Protein AF-A0A845RC27-F1 (afdb_monomer_lite)

Structure (mmCIF, N/CA/C/O backbone):
data_AF-A0A845RC27-F1
#
_entry.id   AF-A0A845RC27-F1
#
loop_
_atom_site.group_PDB
_atom_site.id
_atom_site.type_symbol
_atom_site.label_atom_id
_atom_site.label_alt_id
_atom_site.label_comp_id
_atom_site.label_asym_id
_atom_site.label_entity_id
_atom_site.label_seq_id
_atom_site.pdbx_PDB_ins_code
_atom_site.Cartn_x
_atom_site.Cartn_y
_atom_site.Cartn_z
_atom_site.occupancy
_atom_site.B_iso_or_equiv
_atom_site.auth_seq_id
_atom_site.auth_comp_id
_atom_site.auth_asym_id
_atom_site.auth_atom_id
_atom_site.pdbx_PDB_model_num
ATOM 1 N N . MET A 1 1 ? -20.061 -6.157 20.834 1.00 41.12 1 MET A N 1
ATOM 2 C CA . MET A 1 1 ? -18.779 -6.843 20.549 1.00 41.12 1 MET A CA 1
ATOM 3 C C . MET A 1 1 ? -17.785 -5.811 20.031 1.00 41.12 1 MET A C 1
ATOM 5 O O . MET A 1 1 ? -17.955 -5.334 18.918 1.00 41.12 1 MET A O 1
ATOM 9 N N . GLY A 1 2 ? -16.817 -5.384 20.847 1.00 48.09 2 GLY A N 1
ATOM 10 C CA . GLY A 1 2 ? -15.832 -4.382 20.424 1.00 48.09 2 GLY A CA 1
ATOM 11 C C . GLY A 1 2 ? -14.920 -4.957 19.341 1.00 48.09 2 GLY A C 1
ATOM 12 O O . GLY A 1 2 ? -14.221 -5.939 19.593 1.00 48.09 2 GLY A O 1
ATOM 13 N N . LYS A 1 3 ? -14.935 -4.381 18.132 1.00 56.56 3 LYS A N 1
ATOM 14 C CA . LYS A 1 3 ? -13.935 -4.695 17.103 1.00 56.56 3 LYS A CA 1
ATOM 15 C C . LYS A 1 3 ? -12.563 -4.406 17.718 1.00 56.56 3 LYS A C 1
ATOM 17 O O . LYS A 1 3 ? -12.274 -3.257 18.039 1.00 56.56 3 LYS A O 1
ATOM 22 N N . ARG A 1 4 ? -11.728 -5.431 17.930 1.00 58.38 4 ARG A N 1
ATOM 23 C CA . ARG A 1 4 ? -10.327 -5.213 18.320 1.00 58.38 4 ARG A CA 1
ATOM 24 C C . ARG A 1 4 ? -9.692 -4.360 17.223 1.00 58.38 4 ARG A C 1
ATOM 26 O O . ARG A 1 4 ? -9.553 -4.847 16.100 1.00 58.38 4 ARG A O 1
ATOM 33 N N . LEU A 1 5 ? -9.350 -3.105 17.530 1.00 62.38 5 LEU A N 1
ATOM 34 C CA . LEU A 1 5 ? -8.619 -2.262 16.590 1.00 62.38 5 LEU A CA 1
ATOM 35 C C . LEU A 1 5 ? -7.331 -2.993 16.219 1.00 62.38 5 LEU A C 1
ATOM 37 O O . LEU A 1 5 ? -6.564 -3.438 17.077 1.00 62.38 5 LEU A O 1
ATOM 41 N N . ARG A 1 6 ? -7.113 -3.162 14.919 1.00 63.88 6 ARG A N 1
ATOM 42 C CA . ARG A 1 6 ? -5.871 -3.743 14.417 1.00 63.88 6 ARG A CA 1
ATOM 43 C C . ARG A 1 6 ? -4.720 -2.822 14.813 1.00 63.88 6 ARG A C 1
ATOM 45 O O . ARG A 1 6 ? -4.838 -1.611 14.736 1.00 63.88 6 ARG A O 1
ATOM 52 N N . LYS A 1 7 ? -3.583 -3.382 15.220 1.00 73.19 7 LYS A N 1
ATOM 53 C CA . LYS A 1 7 ? -2.392 -2.575 15.544 1.00 73.19 7 LYS A CA 1
ATOM 54 C C . LYS A 1 7 ? -1.677 -2.043 14.291 1.00 73.19 7 LYS A C 1
ATOM 56 O O . LYS A 1 7 ? -0.898 -1.104 14.380 1.00 73.19 7 LYS A O 1
ATOM 61 N N . TYR A 1 8 ? -1.924 -2.663 13.138 1.00 81.06 8 TYR A N 1
ATOM 62 C CA . TYR A 1 8 ? -1.277 -2.360 11.862 1.00 81.06 8 TYR A CA 1
ATOM 63 C C . TYR A 1 8 ? -2.305 -2.281 10.740 1.00 81.06 8 TYR A C 1
ATOM 65 O O . TYR A 1 8 ? -3.362 -2.917 10.817 1.00 81.06 8 TYR A O 1
ATOM 73 N N . ASN A 1 9 ? -1.951 -1.576 9.668 1.00 85.00 9 ASN A N 1
ATOM 74 C CA . ASN A 1 9 ? -2.773 -1.549 8.466 1.00 85.00 9 ASN A CA 1
ATOM 75 C C . ASN A 1 9 ? -2.774 -2.932 7.804 1.00 85.00 9 ASN A C 1
ATOM 77 O O . ASN A 1 9 ? -1.733 -3.586 7.669 1.00 85.00 9 ASN A O 1
ATOM 81 N N . GLN A 1 10 ? -3.946 -3.379 7.365 1.00 89.38 10 GLN A N 1
ATOM 82 C CA . GLN A 1 10 ? -4.072 -4.584 6.557 1.00 89.38 10 GLN A CA 1
ATOM 83 C C . GLN A 1 10 ? -3.762 -4.232 5.104 1.00 89.38 10 GLN A C 1
ATOM 85 O O . GLN A 1 10 ? -4.433 -3.385 4.529 1.00 89.38 10 GLN A O 1
ATOM 90 N N . ILE A 1 11 ? -2.795 -4.908 4.489 1.00 91.19 11 ILE A N 1
ATOM 91 C CA . ILE A 1 11 ? -2.577 -4.792 3.043 1.00 91.19 11 ILE A CA 1
ATOM 92 C C . ILE A 1 11 ? -3.729 -5.492 2.315 1.00 91.19 11 ILE A C 1
ATOM 94 O O . ILE A 1 11 ? -4.003 -6.658 2.594 1.00 91.19 11 ILE A O 1
ATOM 98 N N . ILE A 1 12 ? -4.384 -4.777 1.403 1.00 92.75 12 ILE A N 1
ATOM 99 C CA . ILE A 1 12 ? -5.463 -5.293 0.552 1.00 92.75 12 ILE A CA 1
ATOM 100 C C . ILE A 1 12 ? -4.884 -5.747 -0.787 1.00 92.75 12 ILE A C 1
ATOM 102 O O . ILE A 1 12 ? -5.115 -6.876 -1.205 1.00 92.75 12 ILE A O 1
ATOM 106 N N . SER A 1 13 ? -4.102 -4.884 -1.438 1.00 91.81 13 SER A N 1
ATOM 107 C CA . SER A 1 13 ? -3.437 -5.204 -2.700 1.00 91.81 13 SER A CA 1
ATOM 108 C C . SER A 1 13 ? -2.076 -4.523 -2.804 1.00 91.81 13 SER A C 1
ATOM 110 O O . SER A 1 13 ? -1.762 -3.577 -2.073 1.00 91.81 13 SER A O 1
ATOM 112 N N . CYS A 1 14 ? -1.243 -5.056 -3.693 1.00 92.31 14 CYS A N 1
ATOM 113 C CA . CYS A 1 14 ? 0.099 -4.570 -3.967 1.00 92.31 14 CYS A CA 1
ATOM 114 C C . CYS A 1 14 ? 0.388 -4.787 -5.449 1.00 92.31 14 CYS A C 1
ATOM 116 O O . CYS A 1 14 ? 0.733 -5.895 -5.861 1.00 92.31 14 CYS A O 1
ATOM 118 N N . ASP A 1 15 ? 0.257 -3.716 -6.219 1.00 93.31 15 ASP A N 1
ATOM 119 C CA . ASP A 1 15 ? 0.361 -3.729 -7.670 1.00 93.31 15 ASP A CA 1
ATOM 120 C C . ASP A 1 15 ? 1.595 -2.946 -8.110 1.00 93.31 15 ASP A C 1
ATOM 122 O O . ASP A 1 15 ? 1.917 -1.888 -7.559 1.00 93.31 15 ASP A O 1
ATOM 126 N N . ARG A 1 16 ? 2.313 -3.463 -9.109 1.00 90.88 16 ARG A N 1
ATOM 127 C CA . ARG A 1 16 ? 3.436 -2.743 -9.712 1.00 90.88 16 ARG A CA 1
ATOM 128 C C . ARG A 1 16 ? 2.903 -1.852 -10.827 1.00 90.88 16 ARG A C 1
ATOM 130 O O . ARG A 1 16 ? 2.229 -2.336 -11.731 1.00 90.88 16 ARG A O 1
ATOM 137 N N . THR A 1 17 ? 3.197 -0.559 -10.772 1.00 88.50 17 THR A N 1
ATOM 138 C CA . THR A 1 17 ? 2.827 0.377 -11.836 1.00 88.50 17 THR A CA 1
ATOM 139 C C . THR A 1 17 ? 3.764 0.225 -13.042 1.00 88.50 17 THR A C 1
ATOM 141 O O . THR A 1 17 ? 4.904 -0.223 -12.873 1.00 88.50 17 THR A O 1
ATOM 144 N N . PRO A 1 18 ? 3.342 0.648 -14.251 1.00 85.62 18 PRO A N 1
ATOM 145 C CA . PRO A 1 18 ? 4.199 0.645 -15.443 1.00 85.62 18 PRO A CA 1
ATOM 146 C C . PRO A 1 18 ? 5.502 1.439 -15.265 1.00 85.62 18 PRO A C 1
ATOM 148 O O . PRO A 1 18 ? 6.525 1.100 -15.844 1.00 85.62 18 PRO A O 1
ATOM 151 N N . HIS A 1 19 ? 5.489 2.449 -14.391 1.00 82.56 19 HIS A N 1
ATOM 152 C CA . HIS A 1 19 ? 6.655 3.263 -14.032 1.00 82.56 19 HIS A CA 1
ATOM 153 C C . HIS A 1 19 ? 7.553 2.610 -12.963 1.00 82.56 19 HIS A C 1
ATOM 155 O O . HIS A 1 19 ? 8.382 3.276 -12.349 1.00 82.56 19 HIS A O 1
ATOM 161 N N . GLY A 1 20 ? 7.361 1.321 -12.669 1.00 84.06 20 GLY A N 1
ATOM 162 C CA . GLY A 1 20 ? 8.177 0.573 -11.713 1.00 84.06 20 GLY A CA 1
ATOM 163 C C . GLY A 1 20 ? 7.912 0.894 -10.238 1.00 84.06 20 GLY A C 1
ATOM 164 O O . GLY A 1 20 ? 8.655 0.415 -9.384 1.00 84.06 20 GLY A O 1
ATOM 165 N N . CYS A 1 21 ? 6.864 1.658 -9.923 1.00 89.62 21 CYS A N 1
ATOM 166 C CA . CYS A 1 21 ? 6.485 2.001 -8.551 1.00 89.62 21 CYS A CA 1
ATOM 167 C C . CYS A 1 21 ? 5.562 0.928 -7.956 1.00 89.62 21 CYS A C 1
ATOM 169 O O . CYS A 1 21 ? 4.905 0.191 -8.688 1.00 89.62 21 CYS A O 1
ATOM 171 N N . TRP A 1 22 ? 5.450 0.867 -6.630 1.00 90.88 22 TRP A N 1
ATOM 172 C CA . TRP A 1 22 ? 4.497 -0.019 -5.954 1.00 90.88 22 TRP A CA 1
ATOM 173 C C . TRP A 1 22 ? 3.271 0.763 -5.501 1.00 90.88 22 TRP A C 1
ATOM 175 O O . TRP A 1 22 ? 3.372 1.630 -4.636 1.00 90.88 22 TRP A O 1
ATOM 185 N N . LYS A 1 23 ? 2.106 0.444 -6.062 1.00 92.12 23 LYS A N 1
ATOM 186 C CA . LYS A 1 23 ? 0.808 0.930 -5.596 1.00 92.12 23 LYS A CA 1
ATOM 187 C C . LYS A 1 23 ? 0.268 -0.051 -4.568 1.00 92.12 23 LYS A C 1
ATOM 189 O O . LYS A 1 23 ? 0.010 -1.208 -4.886 1.00 92.12 23 LYS A O 1
ATOM 194 N N . ILE A 1 24 ? 0.130 0.394 -3.326 1.00 93.06 24 ILE A N 1
ATOM 195 C CA . ILE A 1 24 ? -0.323 -0.461 -2.229 1.00 93.06 24 ILE A CA 1
ATOM 196 C C . ILE A 1 24 ? -1.616 0.104 -1.670 1.00 93.06 24 ILE A C 1
ATOM 198 O O . ILE A 1 24 ? -1.667 1.274 -1.294 1.00 93.06 24 ILE A O 1
ATOM 202 N N . TYR A 1 25 ? -2.634 -0.746 -1.604 1.00 91.50 25 TYR A N 1
ATOM 203 C CA . TYR A 1 25 ? -3.904 -0.451 -0.958 1.00 91.50 25 TYR A CA 1
ATOM 204 C C . TYR A 1 25 ? -3.905 -1.054 0.437 1.00 91.50 25 TYR A C 1
ATOM 206 O O . TYR A 1 25 ? -3.523 -2.213 0.626 1.00 91.50 25 TYR A O 1
ATOM 214 N N . VAL A 1 26 ? -4.354 -0.280 1.416 1.00 90.62 26 VAL A N 1
ATOM 215 C CA . VAL A 1 26 ? -4.395 -0.697 2.811 1.00 90.62 26 VAL A CA 1
ATOM 216 C C . VAL A 1 26 ? -5.736 -0.373 3.446 1.00 90.62 26 VAL A C 1
ATOM 218 O O . VAL A 1 26 ? -6.365 0.626 3.115 1.00 90.62 26 VAL A O 1
ATOM 221 N N . ARG A 1 27 ? -6.158 -1.211 4.390 1.00 88.31 27 ARG A N 1
ATO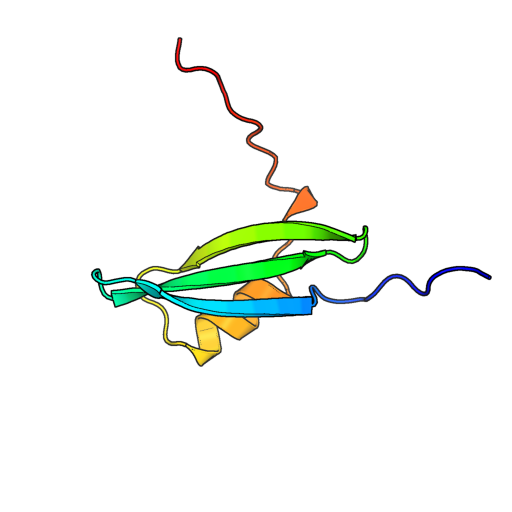M 222 C CA . ARG A 1 27 ? -7.249 -0.921 5.317 1.00 88.31 27 ARG A CA 1
ATOM 223 C C . ARG A 1 27 ? -6.657 -0.545 6.670 1.00 88.31 27 ARG A C 1
ATOM 225 O O . ARG A 1 27 ? -5.943 -1.359 7.265 1.00 88.31 27 ARG A O 1
ATOM 232 N N . THR A 1 28 ? -6.945 0.658 7.148 1.00 85.31 28 THR A N 1
ATOM 233 C CA . THR A 1 28 ? -6.516 1.127 8.466 1.00 85.31 28 THR A CA 1
ATOM 234 C C . THR A 1 28 ? -7.296 0.413 9.575 1.00 85.31 28 THR A C 1
ATOM 236 O O . THR A 1 28 ? -8.318 -0.234 9.316 1.00 85.31 28 THR A O 1
ATOM 239 N N . PRO A 1 29 ? -6.836 0.495 10.833 1.00 81.62 29 PRO A N 1
ATOM 240 C CA . PRO A 1 29 ? -7.570 -0.027 11.986 1.00 81.62 29 PRO A CA 1
ATOM 241 C C . PRO A 1 29 ? -8.974 0.559 12.157 1.00 81.62 29 PRO A C 1
ATOM 243 O O . PRO A 1 29 ? -9.843 -0.115 12.703 1.00 81.62 29 PRO A O 1
ATOM 246 N N . ASN A 1 30 ? -9.187 1.772 11.643 1.00 82.19 30 ASN A N 1
ATOM 247 C CA . ASN A 1 30 ? -10.463 2.484 11.631 1.00 82.19 30 ASN A CA 1
ATOM 248 C C . ASN A 1 30 ? -11.373 2.061 10.459 1.00 82.19 30 ASN A C 1
ATOM 250 O O . ASN A 1 30 ? -12.315 2.769 10.122 1.00 82.19 30 ASN A O 1
ATOM 254 N N . ASP A 1 31 ? -11.079 0.924 9.815 1.00 80.81 31 ASP A N 1
ATOM 255 C CA . ASP A 1 31 ? -11.772 0.389 8.634 1.00 80.81 31 ASP A CA 1
ATOM 256 C C . ASP A 1 31 ? -11.749 1.313 7.392 1.00 80.81 31 ASP A C 1
ATOM 258 O O . ASP A 1 31 ? -12.427 1.032 6.402 1.00 80.81 31 ASP A O 1
ATOM 262 N N . GLN A 1 32 ? -10.916 2.360 7.372 1.00 84.75 32 GLN A N 1
ATOM 263 C CA . GLN A 1 32 ? -10.755 3.224 6.198 1.00 84.75 32 GLN A CA 1
ATOM 264 C C . GLN A 1 32 ? -9.813 2.593 5.176 1.00 84.75 32 GLN A C 1
ATOM 266 O O . GLN A 1 32 ? -8.814 1.968 5.533 1.00 84.75 32 GLN A O 1
ATOM 271 N N . ILE A 1 33 ? -10.112 2.769 3.889 1.00 87.94 33 ILE A N 1
ATOM 272 C CA . ILE A 1 33 ? -9.265 2.277 2.802 1.00 87.94 33 ILE A CA 1
ATOM 273 C C . ILE A 1 33 ? -8.442 3.433 2.253 1.00 87.94 33 ILE A C 1
ATOM 275 O O . ILE A 1 33 ? -8.986 4.436 1.803 1.00 87.94 33 ILE A O 1
ATOM 279 N N . HIS A 1 34 ? -7.129 3.247 2.243 1.00 87.44 34 HIS A N 1
ATOM 280 C CA . HIS A 1 34 ? -6.161 4.192 1.705 1.00 87.44 34 HIS A CA 1
ATOM 281 C C . HIS A 1 34 ? -5.309 3.511 0.643 1.00 87.44 34 HIS A C 1
ATOM 283 O O . HIS A 1 34 ? -5.193 2.285 0.606 1.00 87.44 34 HIS A O 1
ATOM 289 N N . HIS A 1 35 ? -4.683 4.301 -0.222 1.00 88.62 35 HIS A N 1
ATOM 290 C CA . HIS A 1 35 ? -3.677 3.789 -1.141 1.00 88.62 35 HIS A CA 1
ATOM 291 C C . HIS A 1 35 ? -2.492 4.739 -1.221 1.00 88.62 35 HIS A C 1
ATOM 293 O O . HIS A 1 35 ? -2.644 5.949 -1.076 1.00 88.62 35 HIS A O 1
ATOM 299 N N . ARG A 1 36 ? -1.301 4.188 -1.461 1.00 88.38 36 ARG A N 1
ATOM 300 C CA . ARG A 1 36 ? -0.086 4.984 -1.632 1.00 88.38 36 ARG A CA 1
ATOM 301 C C . ARG A 1 36 ? 0.834 4.389 -2.679 1.00 88.38 36 ARG A C 1
ATOM 303 O O . ARG A 1 36 ? 0.894 3.173 -2.862 1.00 88.38 36 ARG A O 1
ATOM 310 N N . LEU A 1 37 ? 1.534 5.282 -3.369 1.00 90.25 37 LEU A N 1
ATOM 311 C CA . LEU A 1 37 ? 2.593 4.952 -4.309 1.00 90.25 37 LEU A CA 1
ATOM 312 C C . LEU A 1 37 ? 3.940 5.006 -3.586 1.00 90.25 37 LEU A C 1
ATOM 314 O O . LEU A 1 37 ? 4.305 6.026 -3.005 1.00 90.25 37 LEU A O 1
ATOM 318 N N . TYR A 1 38 ? 4.682 3.908 -3.648 1.00 88.88 38 TYR A N 1
ATOM 319 C CA . TYR A 1 38 ? 6.049 3.803 -3.156 1.00 88.88 38 TYR A CA 1
ATOM 320 C C . TYR A 1 38 ? 6.992 3.750 -4.356 1.00 88.88 38 TYR A C 1
ATOM 322 O O . TYR A 1 38 ? 7.051 2.748 -5.073 1.00 88.88 38 TYR A O 1
ATOM 330 N N . MET A 1 39 ? 7.714 4.846 -4.581 1.00 89.81 39 MET A N 1
ATOM 331 C CA . MET A 1 39 ? 8.714 4.981 -5.643 1.00 89.81 39 MET A CA 1
ATOM 332 C C . MET A 1 39 ? 10.113 4.733 -5.071 1.00 89.81 39 MET A C 1
ATOM 334 O O . MET A 1 39 ? 10.405 5.198 -3.972 1.00 89.81 39 MET A O 1
ATOM 338 N N . GLY A 1 40 ? 10.965 3.996 -5.788 1.00 88.56 40 GLY A N 1
ATOM 339 C CA . GLY A 1 40 ? 12.347 3.728 -5.359 1.00 88.56 40 GLY A CA 1
ATOM 340 C C . GLY A 1 40 ? 12.502 2.719 -4.212 1.00 88.56 40 GLY A C 1
ATOM 341 O O . GLY A 1 40 ? 13.598 2.574 -3.685 1.00 88.56 40 GLY A O 1
ATOM 342 N N . TYR A 1 41 ? 11.434 2.011 -3.829 1.00 89.44 41 TYR A N 1
ATOM 343 C CA . TYR A 1 41 ? 11.475 0.961 -2.805 1.00 89.44 41 TYR A CA 1
ATOM 344 C C . TYR A 1 41 ? 11.355 -0.429 -3.426 1.00 89.44 41 TYR A C 1
ATOM 346 O O . TYR A 1 41 ? 10.618 -0.632 -4.397 1.00 89.44 41 TYR A O 1
ATOM 354 N N . SER A 1 42 ? 12.005 -1.418 -2.810 1.00 90.81 42 SER A N 1
ATOM 355 C CA . SER A 1 42 ? 11.693 -2.821 -3.087 1.00 90.81 42 SER A CA 1
ATOM 356 C C . SER A 1 42 ? 10.266 -3.161 -2.633 1.00 90.81 42 SER A C 1
ATOM 358 O O . SER A 1 42 ? 9.683 -2.498 -1.768 1.00 90.81 42 SER A O 1
ATOM 360 N N . LYS A 1 43 ? 9.695 -4.248 -3.169 1.00 89.88 43 LYS A N 1
ATOM 361 C CA . LYS A 1 43 ? 8.357 -4.723 -2.773 1.00 89.88 43 LYS A CA 1
ATOM 362 C C . LYS A 1 43 ? 8.251 -4.945 -1.259 1.00 89.88 43 LYS A C 1
ATOM 364 O O . LYS A 1 43 ? 7.263 -4.558 -0.638 1.00 89.88 43 LYS A O 1
ATOM 369 N N . ALA A 1 44 ? 9.273 -5.564 -0.665 1.00 91.75 44 ALA A N 1
ATOM 370 C CA . ALA A 1 44 ? 9.305 -5.879 0.761 1.00 91.75 44 ALA A CA 1
ATOM 371 C C . ALA A 1 44 ? 9.341 -4.609 1.627 1.00 91.75 44 ALA A C 1
ATOM 373 O O . ALA A 1 44 ? 8.607 -4.508 2.612 1.00 91.75 44 ALA A O 1
ATOM 374 N N . GLU A 1 45 ? 10.140 -3.614 1.237 1.00 91.94 45 GLU A N 1
ATOM 375 C CA . GLU A 1 45 ? 10.212 -2.331 1.939 1.00 91.94 45 GLU A CA 1
ATOM 376 C C . GLU A 1 45 ? 8.912 -1.540 1.824 1.00 91.94 45 GLU A C 1
ATOM 378 O O . GLU A 1 45 ? 8.434 -1.016 2.833 1.00 91.94 45 GLU A O 1
ATOM 383 N N . ALA A 1 46 ? 8.316 -1.503 0.629 1.00 91.25 46 ALA A N 1
ATOM 384 C CA . ALA A 1 46 ? 7.046 -0.833 0.381 1.00 91.25 46 ALA A CA 1
ATOM 385 C C . ALA A 1 46 ? 5.925 -1.435 1.246 1.00 91.25 46 ALA A C 1
ATOM 387 O O . ALA A 1 46 ? 5.217 -0.709 1.943 1.00 91.25 46 ALA A O 1
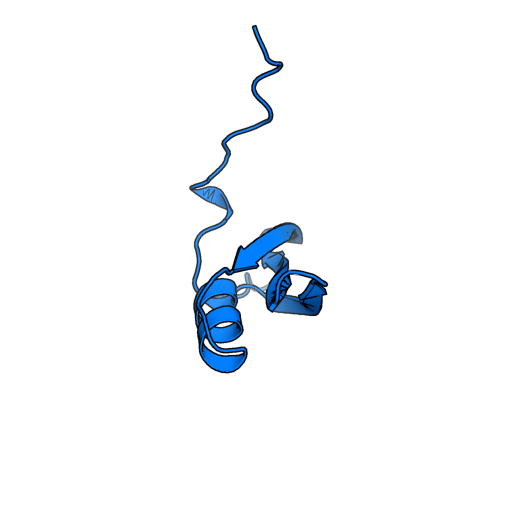ATOM 388 N N . LEU A 1 47 ? 5.822 -2.768 1.304 1.00 91.31 47 LEU A N 1
ATOM 389 C CA . LEU A 1 47 ? 4.858 -3.463 2.164 1.00 91.31 47 LEU A CA 1
ATOM 390 C C . LEU A 1 47 ? 5.111 -3.209 3.655 1.00 91.31 47 LEU A C 1
ATOM 392 O O . LEU A 1 47 ? 4.165 -3.007 4.419 1.00 91.31 47 LEU A O 1
ATOM 396 N N . ARG A 1 48 ? 6.378 -3.217 4.091 1.00 91.56 48 ARG A N 1
ATOM 397 C CA . ARG A 1 48 ? 6.738 -2.947 5.491 1.00 91.56 48 ARG A CA 1
ATOM 398 C C . ARG A 1 48 ? 6.356 -1.526 5.898 1.00 91.56 48 ARG A C 1
ATOM 400 O O . ARG A 1 48 ? 5.831 -1.347 6.997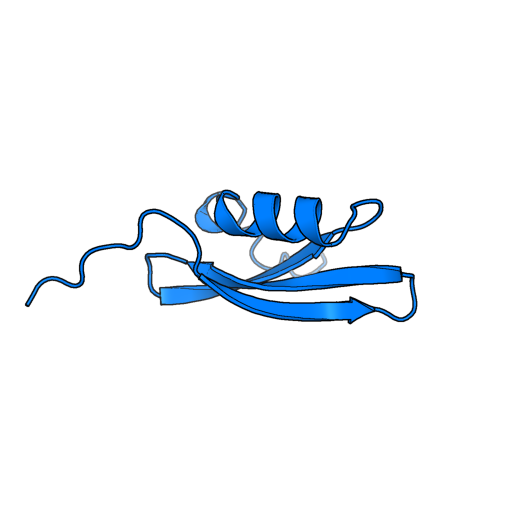 1.00 91.56 48 ARG A O 1
ATOM 407 N N . LYS A 1 49 ? 6.603 -0.542 5.025 1.00 90.25 49 LYS A N 1
ATOM 408 C CA . LYS A 1 49 ? 6.190 0.851 5.230 1.00 90.25 49 LYS A CA 1
ATOM 409 C C . LYS A 1 49 ? 4.670 0.960 5.286 1.00 90.25 49 LYS A C 1
ATOM 411 O O . LYS A 1 49 ? 4.155 1.386 6.311 1.00 90.25 49 LYS A O 1
ATOM 416 N N . ALA A 1 50 ? 3.960 0.445 4.285 1.00 89.44 50 ALA A N 1
ATOM 417 C CA . ALA A 1 50 ? 2.500 0.502 4.217 1.00 89.44 50 ALA A CA 1
ATOM 418 C C . ALA A 1 50 ? 1.788 -0.096 5.447 1.00 89.44 50 ALA A C 1
ATOM 420 O O . ALA A 1 50 ? 0.749 0.401 5.870 1.00 89.44 50 ALA A O 1
ATOM 421 N N . ARG A 1 51 ? 2.350 -1.130 6.089 1.00 88.25 51 ARG A N 1
ATOM 422 C CA . ARG A 1 51 ? 1.779 -1.706 7.326 1.00 88.25 51 ARG A CA 1
ATOM 423 C C . ARG A 1 51 ? 1.894 -0.802 8.557 1.00 88.25 51 ARG A C 1
ATOM 425 O O . ARG A 1 51 ? 1.089 -0.945 9.475 1.00 88.25 51 ARG A O 1
ATOM 432 N N . ARG A 1 52 ? 2.923 0.047 8.615 1.00 87.06 52 ARG A N 1
ATOM 433 C CA . ARG A 1 52 ? 3.275 0.873 9.788 1.00 87.06 52 ARG A CA 1
ATOM 434 C C . ARG A 1 52 ? 2.975 2.352 9.601 1.00 87.06 52 ARG A C 1
ATOM 436 O O . ARG A 1 52 ? 3.031 3.102 10.566 1.00 87.06 52 ARG A O 1
ATOM 443 N N . GLU A 1 53 ? 2.752 2.762 8.365 1.00 84.25 53 GLU A N 1
ATOM 444 C CA . GLU A 1 53 ? 2.514 4.146 8.017 1.00 84.25 53 GLU A CA 1
ATOM 445 C C . GLU A 1 53 ? 1.181 4.622 8.585 1.00 84.25 53 GLU A C 1
ATOM 447 O O . GLU A 1 53 ? 0.172 3.919 8.541 1.00 84.25 53 GLU A O 1
ATOM 452 N N . ASP A 1 54 ? 1.208 5.811 9.167 1.00 78.06 54 ASP A N 1
ATOM 453 C CA . ASP A 1 54 ? 0.033 6.444 9.735 1.00 78.06 54 ASP A CA 1
ATOM 454 C C . ASP A 1 54 ? -0.676 7.211 8.615 1.00 78.06 54 ASP A C 1
ATOM 456 O O . ASP A 1 54 ? -0.276 8.319 8.254 1.00 78.06 54 ASP A O 1
ATOM 460 N N . PHE A 1 55 ? -1.671 6.569 8.000 1.00 74.88 55 PHE A N 1
ATOM 461 C CA . PHE A 1 55 ? -2.466 7.171 6.925 1.00 74.88 55 PHE A CA 1
ATOM 462 C C . PHE A 1 55 ? -3.435 8.235 7.452 1.00 74.88 55 PHE A C 1
ATOM 464 O O . PHE A 1 55 ? -3.815 9.128 6.700 1.00 74.88 55 PHE A O 1
ATOM 471 N N . ASP A 1 56 ? -3.767 8.192 8.745 1.00 66.75 56 ASP A N 1
ATOM 472 C CA . ASP A 1 56 ? -4.698 9.130 9.371 1.00 66.75 56 ASP A CA 1
ATOM 473 C C . ASP A 1 56 ? -4.016 10.486 9.652 1.00 66.75 56 ASP A C 1
ATOM 475 O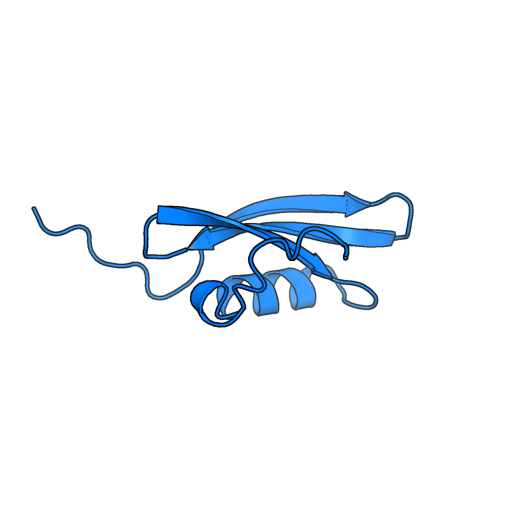 O . ASP A 1 56 ? -4.666 11.527 9.617 1.00 66.75 56 ASP A O 1
ATOM 479 N N . LYS A 1 57 ? -2.685 10.517 9.835 1.00 63.44 57 LYS A N 1
ATOM 480 C CA . LYS A 1 57 ? -1.898 11.768 9.948 1.00 63.44 57 LYS A CA 1
ATOM 481 C C . LYS A 1 57 ? -1.676 12.507 8.628 1.00 63.44 57 LYS A C 1
ATOM 483 O O . LYS A 1 57 ? -1.173 13.628 8.633 1.00 63.44 57 LYS A O 1
ATOM 488 N N . GLY A 1 58 ? -2.005 11.876 7.506 1.00 49.53 58 GLY A N 1
ATOM 489 C CA . GLY A 1 58 ? -1.724 12.362 6.160 1.00 49.53 58 GLY A CA 1
ATOM 490 C C . GLY A 1 58 ? -2.948 12.853 5.401 1.00 49.53 58 GLY A C 1
ATOM 491 O O . GLY A 1 58 ? -2.904 12.840 4.173 1.00 49.53 58 GLY A O 1
ATOM 492 N N . THR A 1 59 ? -4.026 13.264 6.077 1.00 46.34 59 THR A N 1
ATOM 493 C CA . THR A 1 59 ? -5.169 13.948 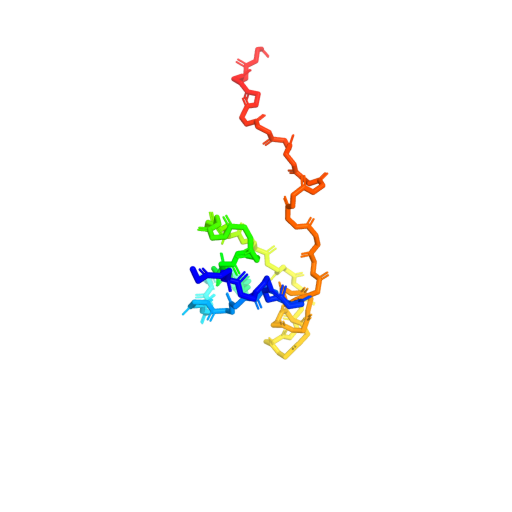5.453 1.00 46.34 59 THR A CA 1
ATOM 494 C C . THR A 1 59 ? -4.757 15.303 4.862 1.00 46.34 59 THR A C 1
ATOM 496 O O . THR A 1 59 ? -5.181 16.359 5.314 1.00 46.34 59 THR A O 1
ATOM 499 N N . PHE A 1 60 ? -3.991 15.284 3.773 1.00 43.12 60 PHE A N 1
ATOM 500 C CA . PHE A 1 60 ? -4.222 16.203 2.670 1.00 43.12 60 PHE A CA 1
ATOM 501 C C . PHE A 1 60 ? -5.502 15.708 1.994 1.00 43.12 60 PHE A C 1
ATOM 503 O O . PHE A 1 60 ? -5.475 15.030 0.969 1.00 43.12 60 PHE A O 1
ATOM 510 N N . PHE A 1 61 ? -6.643 15.983 2.637 1.00 38.28 61 PHE A N 1
ATOM 511 C CA . PHE A 1 61 ? -7.909 16.062 1.921 1.00 38.28 61 PHE A CA 1
ATOM 512 C C . PHE A 1 61 ? -7.637 16.909 0.687 1.00 38.28 61 PHE A C 1
ATOM 514 O O . PHE A 1 61 ? -7.095 18.001 0.847 1.00 38.28 61 PHE A O 1
ATOM 521 N N . ASN A 1 62 ? -7.959 16.377 -0.496 1.00 38.62 62 ASN A N 1
ATOM 522 C CA . ASN A 1 62 ? -8.162 17.119 -1.735 1.00 38.62 62 ASN A CA 1
ATOM 523 C C . ASN A 1 62 ? -8.249 18.629 -1.473 1.00 38.62 62 ASN A C 1
ATOM 525 O O . ASN A 1 62 ? -9.325 19.129 -1.145 1.00 38.62 62 ASN A O 1
ATOM 529 N N . GLN A 1 63 ? -7.138 19.359 -1.593 1.00 36.81 63 GLN A N 1
ATOM 530 C CA . GLN A 1 63 ? -7.276 20.769 -1.901 1.00 36.81 63 GLN A CA 1
ATOM 531 C C . GLN A 1 63 ? -7.869 20.765 -3.311 1.00 36.81 63 GLN A C 1
ATOM 533 O O . GLN A 1 63 ? -7.225 20.218 -4.212 1.00 36.81 63 GLN A O 1
ATOM 538 N N . PRO A 1 64 ? -9.091 21.282 -3.539 1.00 41.62 64 PRO A N 1
ATOM 539 C CA . PRO A 1 64 ? -9.415 21.702 -4.886 1.00 41.62 64 PRO A CA 1
ATOM 540 C C . PRO A 1 64 ? -8.325 22.707 -5.258 1.00 41.62 64 PRO A C 1
ATOM 542 O O . PRO A 1 64 ? -8.067 23.649 -4.507 1.00 41.62 64 PRO A O 1
ATOM 545 N N . SER A 1 65 ? -7.621 22.433 -6.353 1.00 48.16 65 SER A N 1
ATOM 546 C CA . SER A 1 65 ? -6.679 23.370 -6.956 1.00 48.16 65 SER A CA 1
ATOM 547 C C . SER A 1 65 ? -7.336 24.748 -7.005 1.00 48.16 65 SER A C 1
ATOM 549 O O . SER A 1 65 ? -8.394 24.886 -7.626 1.00 48.16 65 SER A O 1
ATOM 551 N N . ARG A 1 66 ? -6.749 25.722 -6.308 1.00 40.84 66 ARG A N 1
ATOM 552 C CA . ARG A 1 66 ? -7.112 27.130 -6.439 1.00 40.84 66 ARG A CA 1
ATOM 553 C C . ARG A 1 66 ? -6.094 27.819 -7.326 1.00 40.84 66 ARG A C 1
ATOM 555 O O . ARG A 1 66 ? -4.898 27.479 -7.185 1.00 40.84 66 ARG A O 1
#

Foldseek 3Di:
DDDPQDPWWAWPDWDQDPVRWIWTWTQHSVRDIDIDTHPPDDSVVVVVCRGNPDVVVVPPPDPPDD

Sequence (66 aa):
MGKRLRKYNQIISCDRTPHGCWKIYVRTPNDQIHHRLYMGYSKAEALRKARREDFDKGTFFNQPSR

Secondary structure (DSSP, 8-state):
------SSPEEEEEEE-TTS-E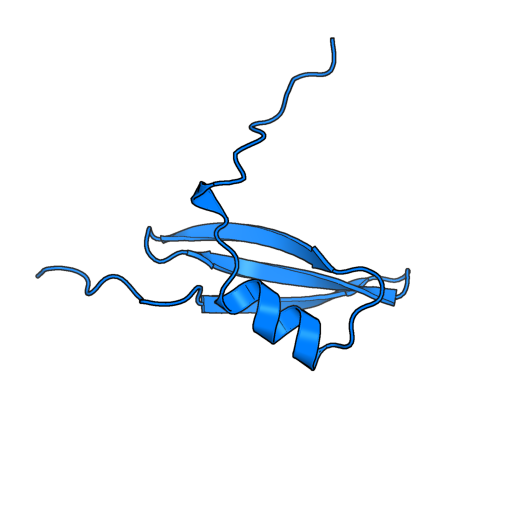EEEEE-TTS-EEEEEE-S--HHHHHHHHHH--SGGG--------

Radius of gyration: 13.31 Å; chains: 1; bounding box: 31×34×36 Å

pLDDT: mean 77.97, std 17.87, range [36.81, 93.31]